Protein AF-A0A5N9GUU3-F1 (afdb_monomer_lite)

Sequence (123 aa):
MSPQLLRLLSVAALYGVLVMVFQWGWGISILGSEETGIIEAWLPLFLFGILFGLFMGYHMLLLNRNKEFHDHGASNEESVSQSIKITAGQITSAAATMGGAHLLQAAYYRCNSSVLVLARGID

Secondary structure (DSSP, 8-state):
--HHHHHHHHHHHHHHHHHHHHTS-TTHHHH--S------THHHHHHHHHHHHHHHHHHHHHHHHHHHHHHTT--HHHHHHHHHHHHHHHHHHHHHHHHHHHHHHHHHHHHHHHHHHHHHT--

pLDDT: mean 72.08, std 9.41, range [45.8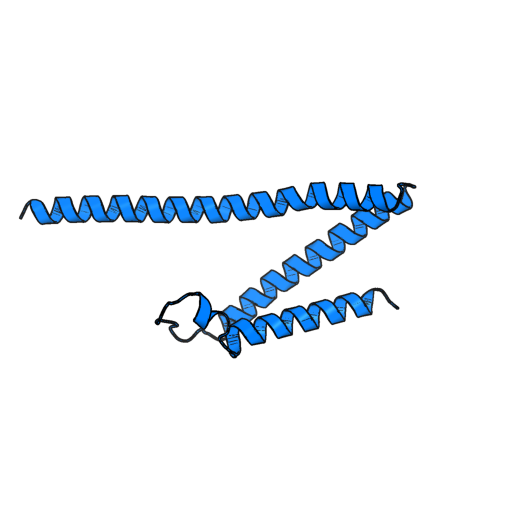4, 89.56]

Radius of gyration: 22.01 Å; chains: 1; bounding box: 68×26×52 Å

Foldseek 3Di:
DPPVVVVVVVLVVLVVVLCCCPVVVPVVVVVPDPDPPPPDPVVSVVVSVVVSVVVVVLVVVLVVQLVVCVVVPHDNVVSNVVSVVVVVVVVVVVVVVVVVVVVVVVVVVVVVVVVVVVVVVVD

Structure (mmCIF, N/CA/C/O backbone):
data_AF-A0A5N9GUU3-F1
#
_entry.id   AF-A0A5N9GUU3-F1
#
loop_
_atom_site.group_PDB
_atom_site.id
_atom_site.type_symbol
_atom_site.label_atom_id
_atom_site.label_alt_id
_atom_site.label_comp_id
_atom_site.label_asym_id
_atom_site.label_entity_id
_atom_site.label_seq_id
_atom_site.pdbx_PDB_ins_code
_atom_site.Cartn_x
_atom_site.Cartn_y
_atom_site.Cartn_z
_atom_site.occupancy
_atom_site.B_iso_or_equiv
_atom_site.auth_seq_id
_atom_site.auth_comp_id
_atom_site.auth_asym_id
_atom_site.auth_atom_id
_atom_site.pdbx_PDB_model_num
ATOM 1 N N . MET A 1 1 ? -25.039 -6.444 6.920 1.00 54.75 1 MET A N 1
ATOM 2 C CA . MET A 1 1 ? -24.060 -7.100 6.020 1.00 54.75 1 MET A CA 1
ATOM 3 C C . MET A 1 1 ? -22.948 -7.682 6.869 1.00 54.75 1 MET A C 1
ATOM 5 O O . MET A 1 1 ? -22.446 -6.973 7.731 1.00 54.75 1 MET A O 1
ATOM 9 N N . SER A 1 2 ? -22.603 -8.959 6.696 1.00 71.94 2 SER A N 1
ATOM 10 C CA . SER A 1 2 ? -21.513 -9.564 7.461 1.00 71.94 2 SER A CA 1
ATOM 11 C C . SER A 1 2 ? -20.164 -8.964 7.020 1.00 71.94 2 SER A C 1
ATOM 13 O O . SER A 1 2 ? -19.923 -8.812 5.820 1.00 71.94 2 SER A O 1
ATOM 15 N N . PRO A 1 3 ? -19.253 -8.627 7.950 1.00 66.81 3 PRO A N 1
ATOM 16 C CA . PRO A 1 3 ? -17.957 -8.009 7.632 1.00 66.81 3 PRO A CA 1
ATOM 17 C C . PRO A 1 3 ? -17.053 -8.890 6.751 1.00 66.81 3 PRO A C 1
ATOM 19 O O . PRO A 1 3 ? -16.048 -8.434 6.213 1.00 66.81 3 PRO A O 1
ATOM 22 N N . GLN A 1 4 ? -17.393 -10.168 6.568 1.00 69.31 4 GLN A N 1
ATOM 23 C CA . GLN A 1 4 ? -16.674 -11.064 5.663 1.00 69.31 4 GLN A CA 1
ATOM 24 C C . GLN A 1 4 ? -16.966 -10.758 4.187 1.00 69.31 4 GLN A C 1
ATOM 26 O O . GLN A 1 4 ? -16.076 -10.905 3.356 1.00 69.31 4 GLN A O 1
ATOM 31 N N . LEU A 1 5 ? -18.171 -10.279 3.866 1.00 79.00 5 LEU A N 1
ATOM 32 C CA . LEU A 1 5 ? -18.593 -10.050 2.484 1.00 79.00 5 LEU A CA 1
ATOM 33 C C . LEU A 1 5 ? -17.844 -8.873 1.845 1.00 79.00 5 LEU A C 1
ATOM 35 O O . LEU A 1 5 ? -17.384 -8.969 0.714 1.00 79.00 5 LEU A O 1
ATOM 39 N N . LEU A 1 6 ? -17.662 -7.790 2.607 1.00 78.81 6 LEU A N 1
ATOM 40 C CA . LEU A 1 6 ? -16.900 -6.614 2.174 1.00 78.81 6 LEU A CA 1
ATOM 41 C C . LEU A 1 6 ? -15.431 -6.964 1.904 1.00 78.81 6 LEU A C 1
ATOM 43 O O . LEU A 1 6 ? -14.856 -6.496 0.927 1.00 78.81 6 LEU A O 1
ATOM 47 N N . ARG A 1 7 ? -14.849 -7.852 2.721 1.00 69.38 7 ARG A N 1
ATOM 48 C CA . ARG A 1 7 ? -13.480 -8.341 2.516 1.00 69.38 7 ARG A CA 1
ATOM 49 C C . ARG A 1 7 ? -13.362 -9.138 1.222 1.00 69.38 7 ARG A C 1
ATOM 51 O O . ARG A 1 7 ? -12.482 -8.852 0.422 1.00 69.38 7 ARG A O 1
ATOM 58 N N . LEU A 1 8 ? -14.270 -10.081 0.979 1.00 79.44 8 LEU A N 1
ATOM 59 C CA . LEU A 1 8 ? -14.275 -10.863 -0.262 1.00 79.44 8 LEU A CA 1
ATOM 60 C C . LEU A 1 8 ? -14.480 -9.978 -1.501 1.00 79.44 8 LEU A C 1
ATOM 62 O O . LEU A 1 8 ? -13.813 -10.179 -2.513 1.00 79.44 8 LEU A O 1
ATOM 66 N N . LEU A 1 9 ? -15.342 -8.962 -1.401 1.00 80.50 9 LEU A N 1
ATOM 67 C CA . LEU A 1 9 ? -15.609 -8.023 -2.489 1.00 80.50 9 LEU A CA 1
ATOM 68 C C . LEU A 1 9 ? -14.385 -7.160 -2.837 1.00 80.50 9 LEU A C 1
ATOM 70 O O . LEU A 1 9 ? -14.033 -7.054 -4.011 1.00 80.50 9 LEU A O 1
ATOM 74 N N . SER A 1 10 ? -13.699 -6.583 -1.843 1.00 76.31 10 SER A N 1
ATOM 75 C CA . SER A 1 10 ? -12.468 -5.809 -2.081 1.00 76.31 10 SER A CA 1
ATOM 76 C C . SER A 1 10 ? -11.349 -6.662 -2.675 1.00 76.31 10 SER A C 1
ATOM 78 O O . SER A 1 10 ? -10.583 -6.183 -3.508 1.00 76.31 10 SER A O 1
ATOM 80 N N . VAL A 1 11 ? -11.268 -7.932 -2.283 1.00 74.50 11 VAL A N 1
ATOM 81 C CA . VAL A 1 11 ? -10.261 -8.873 -2.787 1.00 74.50 11 VAL A CA 1
ATOM 82 C C . VAL A 1 11 ? -10.523 -9.251 -4.239 1.00 74.50 11 VAL A C 1
ATOM 84 O O . VAL A 1 11 ? -9.599 -9.229 -5.051 1.00 74.50 11 VAL A O 1
ATOM 87 N N . ALA A 1 12 ? -11.780 -9.526 -4.589 1.00 79.38 12 ALA A N 1
ATOM 88 C CA . ALA A 1 12 ? -12.175 -9.758 -5.974 1.00 79.38 12 ALA A CA 1
ATOM 89 C C . ALA A 1 12 ? -11.902 -8.524 -6.855 1.00 79.38 12 ALA A C 1
ATOM 91 O O . ALA A 1 12 ? -11.397 -8.663 -7.968 1.00 79.38 12 ALA A O 1
ATOM 92 N N . ALA A 1 13 ? -12.160 -7.316 -6.339 1.00 80.38 13 ALA A N 1
ATOM 93 C CA . ALA A 1 13 ? -11.859 -6.068 -7.039 1.00 80.38 13 ALA A CA 1
ATOM 94 C C . ALA A 1 13 ? -10.348 -5.872 -7.265 1.00 80.38 13 ALA A C 1
ATOM 96 O O . ALA A 1 13 ? -9.936 -5.548 -8.378 1.00 80.38 13 ALA A O 1
ATOM 97 N N . LEU A 1 14 ? -9.514 -6.123 -6.247 1.00 77.50 14 LEU A N 1
ATOM 98 C CA . LEU A 1 14 ? -8.053 -6.032 -6.360 1.00 77.50 14 LEU A CA 1
ATOM 99 C C . LEU A 1 14 ? -7.502 -7.019 -7.402 1.00 77.50 14 LEU A C 1
ATOM 101 O O . LEU A 1 14 ? -6.663 -6.647 -8.221 1.00 77.50 14 LEU A O 1
ATOM 105 N N . TYR A 1 15 ? -8.002 -8.257 -7.402 1.00 75.81 15 TYR A N 1
ATOM 106 C CA . TYR A 1 15 ? -7.630 -9.266 -8.395 1.00 75.81 15 TYR A CA 1
ATOM 107 C C . TYR A 1 15 ? -8.047 -8.854 -9.816 1.00 75.81 15 TYR A C 1
ATOM 109 O O . TYR A 1 15 ? -7.249 -8.959 -10.745 1.00 75.81 15 TYR A O 1
ATOM 117 N N . GLY A 1 16 ? -9.256 -8.307 -9.988 1.00 79.00 16 GLY A N 1
ATOM 118 C CA . GLY A 1 16 ? -9.725 -7.794 -11.279 1.00 79.00 16 GLY A CA 1
ATOM 119 C C . GLY A 1 16 ? -8.867 -6.647 -11.825 1.00 79.00 16 GLY A C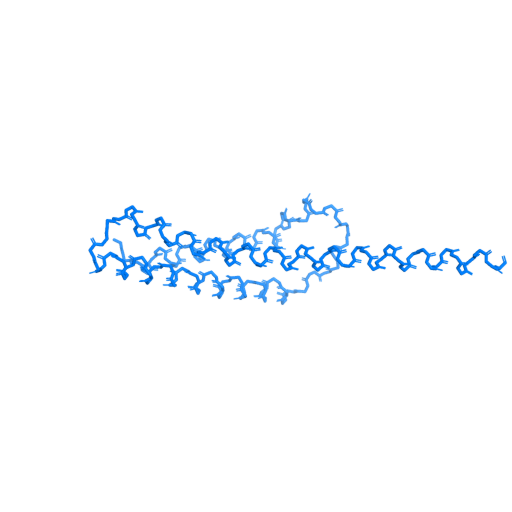 1
ATOM 120 O O . GLY A 1 16 ? -8.524 -6.646 -13.007 1.00 79.00 16 GLY A O 1
ATOM 121 N N . VAL A 1 17 ? -8.458 -5.703 -10.969 1.00 77.81 17 VAL A N 1
ATOM 122 C CA . VAL A 1 17 ? -7.551 -4.603 -11.352 1.00 77.81 17 VAL A CA 1
ATOM 123 C C . VAL A 1 17 ? -6.173 -5.134 -11.745 1.00 77.81 17 VAL A C 1
ATOM 125 O O . VAL A 1 17 ? -5.617 -4.698 -12.750 1.00 77.81 17 VAL A O 1
ATOM 128 N N . LEU A 1 18 ? -5.634 -6.108 -11.008 1.00 74.75 18 LEU A N 1
ATOM 129 C CA . LEU A 1 18 ? -4.354 -6.734 -11.343 1.00 74.75 18 LEU A CA 1
ATOM 130 C C . LEU A 1 18 ? -4.396 -7.399 -12.729 1.00 74.75 18 LEU A C 1
ATOM 132 O O . LEU A 1 18 ? -3.499 -7.186 -13.546 1.00 74.75 18 LEU A O 1
ATOM 136 N N . VAL A 1 19 ? -5.453 -8.164 -13.014 1.00 76.50 19 VAL A N 1
ATOM 137 C CA . VAL A 1 19 ? -5.664 -8.789 -14.327 1.00 76.50 19 VAL A CA 1
ATOM 138 C C . VAL A 1 19 ? -5.778 -7.727 -15.425 1.00 76.50 19 VAL A C 1
ATOM 140 O O . VAL A 1 19 ? -5.135 -7.865 -16.460 1.00 76.50 19 VAL A O 1
ATOM 143 N N . MET A 1 20 ? -6.502 -6.628 -15.201 1.00 74.38 20 MET A N 1
ATOM 144 C CA . MET A 1 20 ? -6.577 -5.527 -16.173 1.00 74.38 20 MET A CA 1
ATOM 145 C C . MET A 1 20 ? -5.217 -4.866 -16.444 1.00 74.38 20 MET A C 1
ATOM 147 O O . MET A 1 20 ? -4.877 -4.582 -17.590 1.00 74.38 20 MET A O 1
ATOM 151 N N . VAL A 1 21 ? -4.402 -4.635 -15.416 1.00 72.19 21 VAL A N 1
ATOM 152 C CA . VAL A 1 21 ? -3.106 -3.962 -15.591 1.00 72.19 21 VAL A CA 1
ATOM 153 C C . VAL A 1 21 ? -2.096 -4.852 -16.320 1.00 72.19 21 VAL A C 1
ATOM 155 O O . VAL A 1 21 ? -1.413 -4.364 -17.222 1.00 72.19 21 VAL A O 1
ATOM 158 N N . PHE A 1 22 ? -2.017 -6.136 -15.954 1.00 67.88 22 PHE A N 1
ATOM 159 C CA . PHE A 1 22 ? -0.988 -7.055 -16.457 1.00 67.88 22 PHE A CA 1
ATOM 160 C C . PHE A 1 22 ? -1.433 -7.910 -17.648 1.00 67.88 22 PHE A C 1
ATOM 162 O O . PHE A 1 22 ? -0.618 -8.153 -18.531 1.00 67.88 22 PHE A O 1
ATOM 169 N N . GLN A 1 23 ? -2.693 -8.358 -17.704 1.00 66.00 23 GLN A N 1
ATOM 170 C CA . GLN A 1 23 ? -3.200 -9.135 -18.845 1.00 66.00 23 GLN A CA 1
ATOM 171 C C . GLN A 1 23 ? -3.772 -8.248 -19.952 1.00 66.00 23 GLN A C 1
ATOM 173 O O . GLN A 1 23 ? -3.550 -8.541 -21.121 1.00 66.00 23 GLN A O 1
ATOM 178 N N . TRP A 1 24 ? -4.492 -7.166 -19.622 1.00 65.38 24 TRP A N 1
ATOM 179 C CA . TRP A 1 24 ? -4.998 -6.226 -20.642 1.00 65.38 24 TRP A CA 1
ATOM 180 C C . TRP A 1 24 ? -4.002 -5.110 -20.983 1.00 65.38 24 TRP A C 1
ATOM 182 O O . TRP A 1 24 ? -4.294 -4.259 -21.819 1.00 65.38 24 TRP A O 1
ATOM 192 N N . GLY A 1 25 ? -2.818 -5.109 -20.362 1.00 61.41 25 GLY A N 1
ATOM 193 C CA . GLY A 1 25 ? -1.712 -4.231 -20.741 1.00 61.41 25 GLY A CA 1
ATOM 194 C C . GLY A 1 25 ? -1.947 -2.744 -20.468 1.00 61.41 25 GLY A C 1
ATOM 195 O O . GLY A 1 25 ? -1.213 -1.910 -20.992 1.00 61.41 25 GLY A O 1
ATOM 196 N N . TRP A 1 26 ? -2.924 -2.376 -19.632 1.00 63.09 26 TRP A N 1
ATOM 197 C CA . TRP A 1 26 ? -3.184 -0.968 -19.298 1.00 63.09 26 TRP A CA 1
ATOM 198 C C . TRP A 1 26 ? -1.966 -0.260 -18.678 1.00 63.09 26 TRP A C 1
ATOM 200 O O . TRP A 1 26 ? -1.795 0.941 -18.873 1.00 63.09 26 TRP A O 1
ATOM 210 N N . GLY A 1 27 ? -1.078 -0.988 -17.989 1.00 56.94 27 GLY A N 1
ATOM 211 C CA . GLY A 1 27 ? 0.181 -0.428 -17.478 1.00 56.94 27 GLY A CA 1
ATOM 212 C C . GLY A 1 27 ? 1.234 -0.158 -18.562 1.00 56.94 27 GLY A C 1
ATOM 213 O O . GLY A 1 27 ? 2.044 0.756 -18.425 1.00 56.94 27 GLY A O 1
ATOM 214 N N . ILE A 1 28 ? 1.196 -0.903 -19.669 1.00 54.66 28 ILE A N 1
ATOM 215 C CA . ILE A 1 28 ? 2.189 -0.833 -20.754 1.00 54.66 28 ILE A CA 1
ATOM 216 C C . ILE A 1 28 ? 2.031 0.476 -21.539 1.00 54.66 28 ILE A C 1
ATOM 218 O O . ILE A 1 28 ? 3.022 1.091 -21.924 1.00 54.66 28 ILE A O 1
ATOM 222 N N . SER A 1 29 ? 0.796 0.974 -21.671 1.00 55.00 29 SER A N 1
ATOM 223 C CA . SER A 1 29 ? 0.518 2.260 -22.324 1.00 55.00 29 SER A CA 1
ATOM 224 C C . SER A 1 29 ? 1.020 3.484 -21.541 1.00 55.00 29 SER A C 1
ATOM 226 O O . SER A 1 29 ? 1.159 4.547 -22.141 1.00 55.00 29 SER A O 1
ATOM 228 N N . ILE A 1 30 ? 1.265 3.374 -20.227 1.00 55.81 30 ILE A N 1
ATOM 229 C CA . ILE A 1 30 ? 1.705 4.497 -19.372 1.00 55.81 30 ILE A CA 1
ATOM 230 C C . ILE A 1 30 ? 3.226 4.500 -19.159 1.00 55.81 30 ILE A C 1
ATOM 232 O O . ILE A 1 30 ? 3.810 5.570 -19.004 1.00 55.81 30 ILE A O 1
ATOM 236 N N . LEU A 1 31 ? 3.887 3.335 -19.168 1.00 56.94 31 LEU A N 1
ATOM 237 C CA . LEU A 1 31 ? 5.328 3.228 -18.891 1.00 56.94 31 LEU A CA 1
ATOM 238 C C . LEU A 1 31 ? 6.245 3.364 -20.124 1.00 56.94 31 LEU A C 1
ATOM 240 O O . LEU A 1 31 ? 7.465 3.350 -19.964 1.00 56.94 31 LEU A O 1
ATOM 244 N N . GLY A 1 32 ? 5.694 3.537 -21.333 1.00 50.50 32 GLY A N 1
ATOM 245 C CA . GLY A 1 32 ? 6.439 3.999 -22.517 1.00 50.50 32 GLY A CA 1
ATOM 246 C C . GLY A 1 32 ? 7.694 3.191 -22.878 1.00 50.50 32 GLY A C 1
ATOM 247 O O . GLY A 1 32 ? 8.625 3.745 -23.452 1.00 50.50 32 GLY A O 1
ATOM 248 N N . SER A 1 33 ? 7.751 1.909 -22.512 1.00 45.84 33 SER A N 1
ATOM 249 C CA . SER A 1 33 ? 8.906 1.038 -22.747 1.00 45.84 33 SER A CA 1
ATOM 250 C C . SER A 1 33 ? 8.495 -0.100 -23.682 1.00 45.84 33 SER A C 1
ATOM 252 O O . SER A 1 33 ? 7.688 -0.945 -23.305 1.00 45.84 33 SER A O 1
ATOM 254 N N . GLU A 1 34 ? 9.048 -0.112 -24.899 1.00 49.66 34 GLU A N 1
ATOM 255 C CA . GLU A 1 34 ? 8.792 -1.114 -25.952 1.00 49.66 34 GLU A CA 1
ATOM 256 C C . GLU A 1 34 ? 9.422 -2.495 -25.687 1.00 49.66 34 GLU A C 1
ATOM 258 O O . GLU A 1 34 ? 9.339 -3.377 -26.534 1.00 49.66 34 GLU A O 1
ATOM 263 N N . GLU A 1 35 ? 9.996 -2.746 -24.509 1.00 47.09 35 GLU A N 1
ATOM 264 C CA . GLU A 1 35 ? 10.569 -4.055 -24.178 1.00 47.09 35 GLU A CA 1
ATOM 265 C C . GLU A 1 35 ? 9.907 -4.675 -22.948 1.00 47.09 35 GLU A C 1
ATOM 267 O O . GLU A 1 35 ? 10.514 -4.870 -21.896 1.00 47.09 35 GLU A O 1
ATOM 272 N N . THR A 1 36 ? 8.637 -5.058 -23.084 1.00 48.28 36 THR A N 1
ATOM 273 C CA . THR A 1 36 ? 8.139 -6.192 -22.302 1.00 48.28 36 THR A CA 1
ATOM 274 C C . THR A 1 36 ? 8.672 -7.461 -22.955 1.00 48.28 36 THR A C 1
ATOM 276 O O . THR A 1 36 ? 7.990 -8.094 -23.762 1.00 48.28 36 THR A O 1
ATOM 279 N N . GLY A 1 37 ? 9.898 -7.856 -22.600 1.00 52.81 37 GLY A N 1
ATOM 280 C CA . GLY A 1 37 ? 10.224 -9.279 -22.616 1.00 52.81 37 GLY A CA 1
ATOM 281 C C . GLY A 1 37 ? 9.072 -10.008 -21.926 1.00 52.81 37 GLY A C 1
ATOM 282 O O . GLY A 1 37 ? 8.606 -9.531 -20.890 1.00 52.81 37 GLY A O 1
ATOM 283 N N . ILE A 1 38 ? 8.547 -11.052 -22.577 1.00 50.03 38 ILE A N 1
ATOM 284 C CA . ILE A 1 38 ? 7.407 -11.877 -22.147 1.00 50.03 38 ILE A CA 1
ATOM 285 C C . ILE A 1 38 ? 7.315 -11.851 -20.620 1.00 50.03 38 ILE A C 1
ATOM 287 O O . ILE A 1 38 ? 8.183 -12.405 -19.947 1.00 50.03 38 ILE A O 1
ATOM 291 N N . ILE A 1 39 ? 6.323 -11.139 -20.069 1.00 59.03 39 ILE A N 1
ATOM 292 C CA . ILE A 1 39 ? 6.137 -11.111 -18.620 1.00 59.03 39 ILE A CA 1
ATOM 293 C C . ILE A 1 39 ? 5.741 -12.530 -18.246 1.00 59.03 39 ILE A C 1
ATOM 295 O O . ILE A 1 39 ? 4.614 -12.965 -18.482 1.00 59.03 39 ILE A O 1
ATOM 299 N N . GLU A 1 40 ? 6.713 -13.261 -17.721 1.00 64.06 40 GLU A N 1
ATOM 300 C CA . GLU A 1 40 ? 6.549 -14.615 -17.240 1.00 64.06 40 GLU A CA 1
ATOM 301 C C . GLU A 1 40 ? 5.345 -14.658 -16.290 1.00 64.06 40 GLU A C 1
ATOM 303 O O . GLU A 1 40 ? 5.277 -13.895 -15.323 1.00 64.06 40 GLU A O 1
ATOM 308 N N . ALA A 1 41 ? 4.376 -15.534 -16.563 1.00 70.19 41 ALA A N 1
ATOM 309 C CA . ALA A 1 41 ? 3.080 -15.552 -15.877 1.00 70.19 41 ALA A CA 1
ATOM 310 C C . ALA A 1 41 ? 3.182 -15.723 -14.344 1.00 70.19 41 ALA A C 1
ATOM 312 O O . ALA A 1 41 ? 2.227 -15.433 -13.620 1.00 70.19 41 ALA A O 1
ATOM 313 N N . TRP A 1 42 ? 4.339 -16.156 -13.831 1.00 70.62 42 TRP A N 1
ATOM 314 C CA . TRP A 1 42 ? 4.612 -16.233 -12.398 1.00 70.62 42 TRP A CA 1
ATOM 315 C C . TRP A 1 42 ? 4.822 -14.859 -11.749 1.00 70.62 42 TRP A C 1
ATOM 317 O O . TRP A 1 42 ? 4.474 -14.698 -10.581 1.00 70.62 42 TRP A O 1
ATOM 327 N N . LEU A 1 43 ? 5.337 -13.859 -12.473 1.00 78.38 43 LEU A N 1
ATOM 328 C CA . LEU A 1 43 ? 5.662 -12.549 -11.907 1.00 78.38 43 LEU A CA 1
ATOM 329 C C . LEU A 1 43 ? 4.404 -11.788 -11.439 1.00 78.38 43 LEU A C 1
ATOM 331 O O . LEU A 1 43 ? 4.377 -11.376 -10.277 1.00 78.38 43 LEU A O 1
ATOM 335 N N . PRO A 1 44 ? 3.320 -11.657 -12.235 1.00 71.69 44 PRO A N 1
ATOM 336 C CA . PRO A 1 44 ? 2.075 -11.039 -11.771 1.00 71.69 44 PRO A CA 1
ATOM 337 C C . PRO A 1 44 ? 1.404 -11.836 -10.648 1.00 71.69 44 PRO A C 1
ATOM 339 O O . PRO A 1 44 ? 0.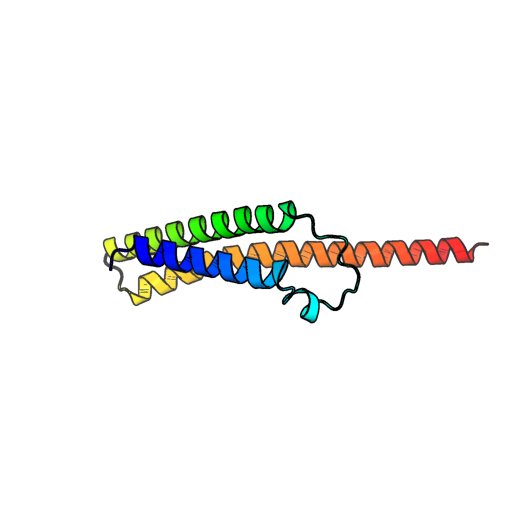834 -11.249 -9.730 1.00 71.69 44 PRO A O 1
ATOM 342 N N . LEU A 1 45 ? 1.490 -13.170 -10.698 1.00 77.44 45 LEU A N 1
ATOM 343 C CA . LEU A 1 45 ? 0.932 -14.054 -9.674 1.00 77.44 45 LEU A CA 1
ATOM 344 C C . LEU A 1 45 ? 1.653 -13.875 -8.327 1.00 77.44 45 LEU A C 1
ATOM 346 O O . LEU A 1 45 ? 1.019 -13.814 -7.273 1.00 77.44 45 LEU A O 1
ATOM 350 N N . PHE A 1 46 ? 2.978 -13.739 -8.367 1.00 77.56 46 PHE A N 1
ATOM 351 C CA . PHE A 1 46 ? 3.816 -13.488 -7.200 1.00 77.56 46 PHE A CA 1
ATOM 352 C C . PHE A 1 46 ? 3.568 -12.090 -6.621 1.00 77.56 46 PHE A C 1
ATOM 354 O O . PHE A 1 46 ? 3.370 -11.944 -5.412 1.00 77.56 46 PHE A O 1
ATOM 361 N N . LEU A 1 47 ? 3.487 -11.072 -7.485 1.00 75.94 47 LEU A N 1
ATOM 362 C CA . LEU A 1 47 ? 3.166 -9.702 -7.085 1.00 75.94 47 LEU A CA 1
ATOM 363 C C . LEU A 1 47 ? 1.785 -9.637 -6.422 1.00 75.94 47 LEU A C 1
ATOM 365 O O . LEU A 1 47 ? 1.637 -9.045 -5.355 1.00 75.94 47 LEU A O 1
ATOM 369 N N . PHE A 1 48 ? 0.791 -10.314 -7.004 1.00 74.38 48 PHE A N 1
ATOM 370 C CA . PHE A 1 48 ? -0.536 -10.445 -6.413 1.00 74.38 48 PHE A CA 1
ATOM 371 C C . PHE A 1 48 ? -0.482 -11.054 -5.019 1.00 74.38 48 PHE A C 1
ATOM 373 O O . PHE A 1 48 ? -1.057 -10.482 -4.099 1.00 74.38 48 PHE A O 1
ATOM 380 N N . GLY A 1 49 ? 0.227 -12.174 -4.848 1.00 79.25 49 GLY A N 1
ATOM 381 C CA . GLY A 1 49 ? 0.365 -12.829 -3.549 1.00 79.25 49 GLY A CA 1
ATOM 382 C C . GLY A 1 49 ? 0.932 -11.894 -2.478 1.00 79.25 49 GLY A C 1
ATOM 383 O O . GLY A 1 49 ? 0.388 -11.822 -1.374 1.00 79.25 49 GLY A O 1
ATOM 384 N N . ILE A 1 50 ? 1.966 -11.119 -2.821 1.00 79.62 50 ILE A N 1
ATOM 385 C CA . ILE A 1 50 ? 2.578 -10.143 -1.910 1.00 79.62 50 ILE A CA 1
ATOM 386 C C . ILE A 1 50 ? 1.611 -8.998 -1.596 1.00 79.62 50 ILE A C 1
ATOM 388 O O . ILE A 1 50 ? 1.379 -8.711 -0.422 1.00 79.62 50 ILE A O 1
ATOM 392 N N . LEU A 1 51 ? 1.024 -8.352 -2.611 1.00 76.06 51 LEU A N 1
ATOM 393 C CA . LEU A 1 51 ? 0.115 -7.218 -2.406 1.00 76.06 51 LEU A CA 1
ATOM 394 C C . LEU A 1 51 ? -1.133 -7.633 -1.629 1.00 76.06 51 LEU A C 1
ATOM 396 O O . LEU A 1 51 ? -1.555 -6.925 -0.717 1.00 76.06 51 LEU A O 1
ATOM 400 N N . PHE A 1 52 ? -1.712 -8.781 -1.966 1.00 73.38 52 PHE A N 1
ATOM 401 C CA . PHE A 1 52 ? -2.875 -9.326 -1.282 1.00 73.38 52 PHE A CA 1
ATOM 402 C C . PHE A 1 52 ? -2.559 -9.659 0.180 1.00 73.38 52 PHE A C 1
ATOM 404 O O . PHE A 1 52 ? -3.304 -9.249 1.073 1.00 73.38 52 PHE A O 1
ATOM 411 N N . GLY A 1 53 ? -1.440 -10.344 0.443 1.00 74.81 53 GLY A N 1
ATOM 412 C CA . GLY A 1 53 ? -1.007 -10.664 1.805 1.00 74.81 53 GLY A CA 1
ATOM 413 C C . GLY A 1 53 ? -0.760 -9.409 2.640 1.00 74.81 53 GLY A C 1
ATOM 414 O O . GLY A 1 53 ? -1.210 -9.316 3.784 1.00 74.81 53 GLY A O 1
ATOM 415 N N . LEU A 1 54 ? -0.129 -8.404 2.035 1.00 76.81 54 LEU A N 1
ATOM 416 C CA . LEU A 1 54 ? 0.135 -7.119 2.665 1.00 76.81 54 LEU A CA 1
ATOM 417 C C . LEU A 1 54 ? -1.171 -6.346 2.947 1.00 76.81 54 LEU A C 1
ATOM 419 O O . LEU A 1 54 ? -1.376 -5.858 4.057 1.00 76.81 54 LEU A O 1
ATOM 423 N N . PHE A 1 55 ? -2.097 -6.296 1.988 1.00 73.81 55 PHE A N 1
ATOM 424 C CA . PHE A 1 55 ? -3.386 -5.606 2.116 1.00 73.81 55 PHE A CA 1
ATOM 425 C C . PHE A 1 55 ? -4.290 -6.243 3.180 1.00 73.81 55 PHE A C 1
ATOM 427 O O . PHE A 1 55 ? -4.893 -5.540 3.996 1.00 73.81 55 PHE A O 1
ATOM 434 N N . MET A 1 56 ? -4.346 -7.577 3.218 1.00 76.25 56 MET A N 1
ATOM 435 C CA . MET A 1 56 ? -5.106 -8.308 4.233 1.00 76.25 56 MET A CA 1
ATOM 436 C C . MET A 1 56 ? -4.490 -8.163 5.626 1.00 76.25 56 MET A C 1
ATOM 438 O O . MET A 1 56 ? -5.231 -7.983 6.598 1.00 76.25 56 MET A O 1
ATOM 442 N N . GLY A 1 57 ? -3.156 -8.168 5.722 1.00 73.44 57 GLY A N 1
ATOM 443 C CA . GLY A 1 57 ? -2.436 -7.879 6.962 1.00 73.44 57 GLY A CA 1
ATOM 444 C C . GLY A 1 57 ? -2.732 -6.473 7.492 1.00 73.44 57 GLY A C 1
ATOM 445 O O . GLY A 1 57 ? -3.034 -6.319 8.676 1.00 73.44 57 GLY A O 1
ATOM 446 N N . TYR A 1 58 ? -2.747 -5.458 6.620 1.00 72.69 58 TYR A N 1
ATOM 447 C CA . TYR A 1 58 ? -3.064 -4.079 7.005 1.00 72.69 58 TYR A CA 1
ATOM 448 C C . TYR A 1 58 ? -4.514 -3.892 7.437 1.00 72.69 58 TYR A C 1
ATOM 450 O O . TYR A 1 58 ? -4.765 -3.281 8.474 1.00 72.69 58 TYR A O 1
ATOM 458 N N . HIS A 1 59 ? -5.471 -4.414 6.670 1.00 72.81 59 HIS A N 1
ATOM 459 C CA . HIS A 1 59 ? -6.888 -4.216 6.963 1.00 72.81 59 HIS A CA 1
ATOM 460 C C . HIS A 1 59 ? -7.283 -4.862 8.295 1.00 72.81 59 HIS A C 1
ATOM 462 O O . HIS A 1 59 ? -7.999 -4.252 9.087 1.00 72.81 59 HIS A O 1
ATOM 468 N N . MET A 1 60 ? -6.774 -6.067 8.580 1.00 76.19 60 MET A N 1
ATOM 469 C CA . MET A 1 60 ? -7.019 -6.737 9.858 1.00 76.19 60 MET A CA 1
ATOM 470 C C . MET A 1 60 ? -6.378 -5.968 11.025 1.00 76.19 60 MET A C 1
ATOM 472 O O . MET A 1 60 ? -7.024 -5.794 12.055 1.00 76.19 60 MET A O 1
ATOM 476 N N . LEU A 1 61 ? -5.151 -5.456 10.860 1.00 70.88 61 LEU A N 1
ATOM 477 C CA . LEU A 1 61 ? -4.459 -4.682 11.899 1.00 70.88 61 LEU A CA 1
ATOM 478 C C . LEU A 1 61 ? -5.166 -3.348 12.194 1.00 70.88 61 LEU A C 1
ATOM 480 O O . LEU A 1 61 ? -5.333 -2.976 13.356 1.00 70.88 61 LEU A O 1
ATOM 484 N N . LEU A 1 62 ? -5.607 -2.649 11.145 1.00 74.75 62 LEU A N 1
ATOM 485 C CA . LEU A 1 62 ? -6.359 -1.396 11.242 1.00 74.75 62 LEU A CA 1
ATOM 486 C C . LEU A 1 62 ? -7.725 -1.601 11.893 1.00 74.75 62 LEU A C 1
ATOM 488 O O . LEU A 1 62 ? -8.076 -0.860 12.808 1.00 74.75 62 LEU A O 1
ATOM 492 N N . LEU A 1 63 ? -8.484 -2.611 11.459 1.00 75.94 63 LEU A N 1
ATOM 493 C CA . LEU A 1 63 ? -9.790 -2.914 12.042 1.00 75.94 63 LEU A CA 1
ATOM 494 C C . LEU A 1 63 ? -9.675 -3.324 13.508 1.00 75.94 63 LEU A C 1
ATOM 496 O O . LEU A 1 63 ? -10.495 -2.894 14.314 1.00 75.94 63 LEU A O 1
ATOM 500 N N . ASN A 1 64 ? -8.668 -4.131 13.854 1.00 75.06 64 ASN A N 1
ATOM 501 C CA . ASN A 1 64 ? -8.484 -4.577 15.230 1.00 75.06 64 ASN A CA 1
ATOM 502 C C . ASN A 1 64 ? -8.112 -3.405 16.146 1.00 75.06 64 ASN A C 1
ATOM 504 O O . ASN A 1 64 ? -8.701 -3.266 17.210 1.00 75.06 64 ASN A O 1
ATOM 50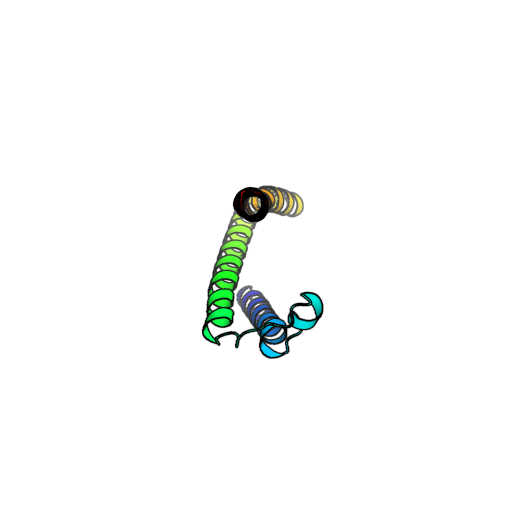8 N N . ARG A 1 65 ? -7.228 -2.503 15.694 1.00 72.44 65 ARG A N 1
ATOM 509 C CA . ARG A 1 65 ? -6.892 -1.279 16.439 1.00 72.44 65 ARG A CA 1
ATOM 510 C C . ARG A 1 65 ? -8.070 -0.322 16.569 1.00 72.44 65 ARG A C 1
ATOM 512 O O . ARG A 1 65 ? -8.325 0.176 17.657 1.00 72.44 65 ARG A O 1
ATOM 519 N N . ASN A 1 66 ? -8.810 -0.079 15.489 1.00 72.56 66 ASN A N 1
ATOM 520 C CA . ASN A 1 66 ? -9.978 0.799 15.538 1.00 72.56 66 ASN A CA 1
ATOM 521 C C . ASN A 1 66 ? -11.057 0.236 16.476 1.00 72.56 66 ASN A C 1
ATOM 523 O O . ASN A 1 66 ? -11.684 0.984 17.220 1.00 72.56 66 ASN A O 1
ATOM 527 N N . LYS A 1 67 ? -11.234 -1.092 16.478 1.00 78.12 67 LYS A N 1
ATOM 528 C CA . LYS A 1 67 ? -12.121 -1.781 17.415 1.00 78.12 67 LYS A CA 1
ATOM 529 C C . LYS A 1 67 ? -11.629 -1.674 18.860 1.00 78.12 67 LYS A C 1
ATOM 531 O O . LYS A 1 67 ? -12.443 -1.443 19.737 1.00 78.12 67 LYS A O 1
ATOM 536 N N . GLU A 1 68 ? -10.329 -1.792 19.104 1.00 76.94 68 GLU A N 1
ATOM 537 C CA . GLU A 1 68 ? -9.736 -1.664 20.438 1.00 76.94 68 GLU A CA 1
ATOM 538 C C . GLU A 1 68 ? -9.918 -0.254 21.026 1.00 76.94 68 GLU A C 1
ATOM 540 O O . GLU A 1 68 ? -10.272 -0.131 22.195 1.00 76.94 68 GLU A O 1
ATOM 545 N N . PHE A 1 69 ? -9.760 0.808 20.227 1.00 72.56 69 PHE A N 1
ATOM 546 C CA . PHE A 1 69 ? -10.049 2.182 20.670 1.00 72.56 69 PHE A CA 1
ATOM 547 C C . PHE A 1 69 ? -11.541 2.407 20.932 1.00 72.56 69 PHE A C 1
ATOM 549 O O . PHE A 1 69 ? -11.910 3.007 21.943 1.00 72.56 69 PHE A O 1
ATOM 556 N N . HIS A 1 70 ? -12.399 1.871 20.064 1.00 73.81 70 HIS A N 1
ATOM 557 C CA . HIS A 1 70 ? -13.845 1.950 20.237 1.00 73.81 70 HIS A CA 1
ATOM 558 C C . HIS A 1 70 ? -14.323 1.162 21.472 1.00 73.81 70 HIS A C 1
ATOM 560 O O . HIS A 1 70 ? -15.186 1.633 22.210 1.00 73.81 70 HIS A O 1
ATOM 566 N N . ASP A 1 71 ? -13.752 -0.016 21.739 1.00 78.62 71 ASP A N 1
ATOM 567 C CA . ASP A 1 71 ? -14.072 -0.838 22.915 1.00 78.62 71 ASP A CA 1
ATOM 568 C C . ASP A 1 71 ? -13.577 -0.175 24.225 1.00 78.62 71 ASP A C 1
ATOM 570 O O . ASP A 1 71 ? -14.181 -0.380 25.276 1.00 78.62 71 ASP A O 1
ATOM 574 N N . HIS A 1 72 ? -12.550 0.687 24.169 1.00 79.31 72 HIS A N 1
ATOM 575 C CA . HIS A 1 72 ? -12.096 1.527 25.292 1.00 79.31 72 HIS A CA 1
ATOM 576 C C . HIS A 1 72 ? -12.864 2.859 25.447 1.00 79.31 72 HIS A C 1
ATOM 578 O O . HIS A 1 72 ? -12.506 3.677 26.294 1.00 79.31 72 HIS A O 1
ATOM 584 N N . GLY A 1 73 ? -13.931 3.082 24.672 1.00 79.19 73 GLY A N 1
ATOM 585 C CA . GLY A 1 73 ? -14.818 4.242 24.821 1.00 79.19 73 GLY A CA 1
ATOM 586 C C . GLY A 1 73 ? -14.392 5.502 24.061 1.00 79.19 73 GLY A C 1
ATOM 587 O O . GLY A 1 73 ? -14.962 6.566 24.302 1.00 79.19 73 GLY A O 1
ATOM 588 N N . ALA A 1 74 ? -13.425 5.410 23.142 1.00 74.00 74 ALA A N 1
ATOM 589 C CA . ALA A 1 74 ? -13.082 6.524 22.261 1.00 74.00 74 ALA A CA 1
ATOM 590 C C . ALA A 1 74 ? -14.204 6.786 21.242 1.00 74.00 74 ALA A C 1
ATOM 592 O O . ALA A 1 74 ? -14.849 5.854 20.750 1.00 74.00 74 ALA A O 1
ATOM 593 N N . SER A 1 75 ? -14.423 8.056 20.883 1.00 77.31 75 SER A N 1
ATOM 594 C CA . SER A 1 75 ? -15.396 8.387 19.839 1.00 77.31 75 SER A CA 1
ATOM 595 C C . SER A 1 75 ? -14.950 7.826 18.480 1.00 77.31 75 SER A C 1
ATOM 597 O O . SER A 1 75 ? -13.762 7.591 18.225 1.00 77.31 75 SER A O 1
ATOM 599 N N . ASN A 1 76 ? -15.912 7.599 17.585 1.00 72.06 76 ASN A N 1
ATOM 600 C CA . ASN A 1 76 ? -15.652 6.966 16.292 1.00 72.06 76 ASN A CA 1
ATOM 601 C C . ASN A 1 76 ? -14.689 7.803 15.417 1.00 72.06 76 ASN A C 1
ATOM 603 O O . ASN A 1 76 ? -13.864 7.242 14.701 1.00 72.06 76 ASN A O 1
ATOM 607 N N . GLU A 1 77 ? -14.743 9.138 15.509 1.00 76.06 77 GLU A N 1
ATOM 608 C CA . GLU A 1 77 ? -13.815 10.038 14.802 1.00 76.06 77 GLU A CA 1
ATOM 609 C C . GLU A 1 77 ? -12.391 9.982 15.371 1.00 76.06 77 GLU A C 1
ATOM 611 O O . GLU A 1 77 ? -11.412 9.981 14.620 1.00 76.06 77 GLU A O 1
ATOM 616 N N . GLU A 1 78 ? -12.261 9.890 16.694 1.00 74.88 78 GLU A N 1
ATOM 617 C CA . GLU A 1 78 ? -10.964 9.838 17.376 1.00 74.88 78 GLU A CA 1
ATOM 618 C C . GLU A 1 78 ? -10.214 8.538 17.064 1.00 74.88 78 GLU A C 1
ATOM 620 O O . GLU A 1 78 ? -9.023 8.556 16.731 1.00 74.88 78 GLU A O 1
ATOM 625 N N . SER A 1 79 ? -10.945 7.421 17.057 1.00 70.62 79 SER A N 1
ATOM 626 C CA . SER A 1 79 ? -10.414 6.090 16.740 1.00 70.62 79 SER A CA 1
ATOM 627 C C . SER A 1 79 ? -9.870 6.013 15.305 1.00 70.62 79 SER A C 1
ATOM 629 O O . SER A 1 79 ? -8.779 5.476 15.066 1.00 70.62 79 SER A O 1
ATOM 631 N N . VAL A 1 80 ? -10.575 6.626 14.345 1.00 72.69 80 VAL A N 1
ATOM 632 C CA . VAL A 1 80 ? -10.157 6.681 12.934 1.00 72.69 80 VAL A CA 1
ATOM 633 C C . VAL A 1 80 ? -8.945 7.603 12.751 1.00 72.69 80 VAL A C 1
ATOM 635 O O . VAL A 1 80 ? -7.974 7.223 12.089 1.00 72.69 80 VAL A O 1
ATOM 638 N N . SER A 1 81 ? -8.951 8.778 13.387 1.00 75.19 81 SER A N 1
ATOM 639 C CA . SER A 1 81 ? -7.847 9.752 13.359 1.00 75.19 81 SER A CA 1
ATOM 640 C C . SER A 1 81 ? -6.521 9.155 13.850 1.00 75.19 81 SER A C 1
ATOM 642 O O . SER A 1 81 ? -5.488 9.277 13.178 1.00 75.19 81 SER A O 1
ATOM 644 N N . GLN A 1 82 ? -6.533 8.450 14.987 1.00 70.38 82 GLN A N 1
ATOM 645 C CA . GLN A 1 82 ? -5.330 7.800 15.521 1.00 70.38 82 GLN A CA 1
ATOM 646 C C . GLN A 1 82 ? -4.849 6.640 14.643 1.00 70.38 82 GLN A C 1
ATOM 648 O O . GLN A 1 82 ? -3.644 6.497 14.416 1.00 70.38 82 GLN A O 1
ATOM 653 N N . SER A 1 83 ? -5.772 5.846 14.103 1.00 65.44 83 SER A N 1
ATOM 654 C CA . SER A 1 83 ? -5.445 4.694 13.256 1.00 65.44 83 SER A CA 1
ATOM 655 C C . SER A 1 83 ? -4.750 5.100 11.945 1.00 65.44 83 SER A C 1
ATOM 657 O O . SER A 1 83 ? -3.793 4.447 11.510 1.00 65.44 83 SER A O 1
ATOM 659 N N . ILE A 1 84 ? -5.167 6.219 11.341 1.00 72.88 84 ILE A N 1
ATOM 660 C CA . ILE A 1 84 ? -4.556 6.756 10.114 1.00 72.88 84 ILE A CA 1
ATOM 661 C C . ILE A 1 84 ? -3.139 7.281 10.383 1.00 72.88 84 ILE A C 1
ATOM 663 O O . ILE A 1 84 ? -2.216 6.955 9.631 1.00 72.88 84 ILE A O 1
ATOM 667 N N . LYS A 1 85 ? -2.935 8.036 11.473 1.00 75.12 85 LYS A N 1
ATOM 668 C CA . LYS A 1 85 ? -1.620 8.615 11.818 1.00 75.12 85 LYS A CA 1
ATOM 669 C C . LYS A 1 85 ? -0.525 7.558 11.960 1.00 75.12 85 LYS A C 1
ATOM 671 O O . LYS A 1 85 ? 0.597 7.776 11.513 1.00 75.12 85 LYS A O 1
ATOM 676 N N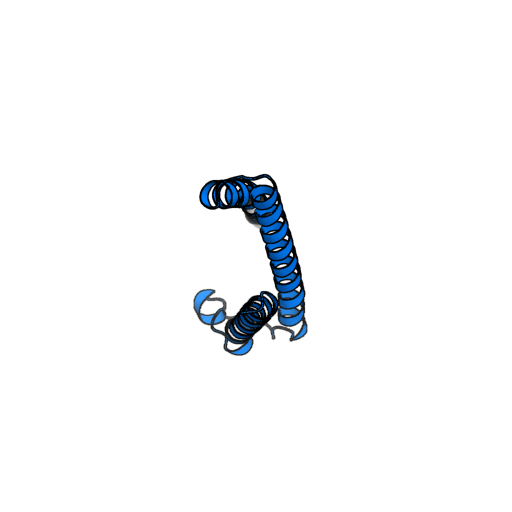 . ILE A 1 86 ? -0.847 6.405 12.545 1.00 68.06 86 ILE A N 1
ATOM 677 C CA . ILE A 1 86 ? 0.131 5.328 12.754 1.00 68.06 86 ILE A CA 1
ATOM 678 C C . ILE A 1 86 ? 0.476 4.622 11.432 1.00 68.06 86 ILE A C 1
ATOM 680 O O . ILE A 1 86 ? 1.632 4.278 11.190 1.00 68.06 86 ILE A O 1
ATOM 684 N N . THR A 1 87 ? -0.510 4.437 10.552 1.00 67.62 87 THR A N 1
ATOM 685 C CA . THR A 1 87 ? -0.325 3.726 9.274 1.00 67.62 87 THR A CA 1
ATOM 686 C C . THR A 1 87 ? 0.450 4.569 8.256 1.00 67.62 87 THR A C 1
ATOM 688 O O . THR A 1 87 ? 1.272 4.040 7.506 1.00 67.62 87 THR A O 1
ATOM 691 N N . ALA A 1 88 ? 0.268 5.893 8.280 1.00 66.19 88 ALA A N 1
ATOM 692 C CA . ALA A 1 88 ? 0.991 6.825 7.415 1.00 66.19 88 ALA A CA 1
ATOM 693 C C . ALA A 1 88 ? 2.523 6.705 7.550 1.00 66.19 88 ALA A C 1
ATOM 695 O O . ALA A 1 88 ? 3.243 6.811 6.555 1.00 66.19 88 ALA A O 1
ATOM 696 N N . GLY A 1 89 ? 3.029 6.411 8.754 1.00 69.81 89 GLY A N 1
ATOM 697 C CA . GLY A 1 89 ? 4.460 6.212 8.994 1.00 69.81 89 GLY A CA 1
ATOM 698 C C . GLY A 1 89 ? 5.044 4.997 8.261 1.00 69.81 89 GLY A C 1
ATOM 699 O O . GLY A 1 89 ? 6.143 5.087 7.719 1.00 69.81 89 GLY A O 1
ATOM 700 N N . GLN A 1 90 ? 4.304 3.887 8.175 1.00 69.12 90 GLN A N 1
ATOM 701 C CA . GLN A 1 90 ? 4.768 2.670 7.488 1.00 69.12 90 GLN A CA 1
ATOM 702 C C . GLN A 1 90 ? 4.789 2.832 5.964 1.00 69.12 90 GLN A C 1
ATOM 704 O O . GLN A 1 90 ? 5.687 2.329 5.293 1.00 69.12 90 GLN A O 1
ATOM 709 N N . ILE A 1 91 ? 3.820 3.567 5.416 1.00 72.81 91 ILE A N 1
ATOM 710 C CA . ILE A 1 91 ? 3.786 3.890 3.984 1.00 72.81 91 ILE A CA 1
ATOM 711 C C . ILE A 1 91 ? 4.944 4.832 3.638 1.00 72.81 91 ILE A C 1
ATOM 713 O O . ILE A 1 91 ? 5.640 4.630 2.645 1.00 72.81 91 ILE A O 1
ATOM 717 N N . THR A 1 92 ? 5.193 5.827 4.491 1.00 78.19 92 THR A N 1
ATOM 718 C CA . THR A 1 92 ? 6.278 6.797 4.293 1.00 78.19 92 THR A CA 1
ATOM 719 C C . THR A 1 92 ? 7.652 6.131 4.365 1.00 78.19 92 THR A C 1
ATOM 721 O O . THR A 1 92 ? 8.517 6.443 3.550 1.00 78.19 92 THR A O 1
ATOM 724 N N . SER A 1 93 ? 7.861 5.179 5.282 1.00 72.19 93 SER A N 1
ATOM 725 C CA . SER A 1 93 ? 9.132 4.450 5.371 1.00 72.19 93 SER A CA 1
ATOM 726 C C . SER A 1 93 ? 9.376 3.547 4.159 1.00 72.19 93 SER A C 1
ATOM 728 O O . SER A 1 93 ? 10.486 3.544 3.633 1.00 72.19 93 SER A O 1
ATOM 730 N N . ALA A 1 94 ? 8.351 2.846 3.665 1.00 77.38 94 ALA A N 1
ATOM 731 C CA . ALA A 1 94 ? 8.453 2.036 2.449 1.00 77.38 94 ALA A CA 1
ATOM 732 C C . ALA A 1 94 ? 8.721 2.890 1.195 1.00 77.38 94 ALA A C 1
ATOM 734 O O . ALA A 1 94 ? 9.567 2.548 0.368 1.00 77.38 94 ALA A O 1
ATOM 735 N N . ALA A 1 95 ? 8.047 4.036 1.068 1.00 80.00 95 ALA A N 1
ATOM 736 C CA . ALA A 1 95 ? 8.296 4.974 -0.024 1.00 80.00 95 ALA A CA 1
ATOM 737 C C . ALA A 1 95 ? 9.724 5.548 0.035 1.00 80.00 95 ALA A C 1
ATOM 739 O O . ALA A 1 95 ? 10.394 5.660 -0.993 1.00 80.00 95 ALA A O 1
ATOM 740 N N . ALA A 1 96 ? 10.214 5.863 1.238 1.00 87.12 96 ALA A N 1
ATOM 741 C CA . ALA A 1 96 ? 11.560 6.386 1.443 1.00 87.12 96 ALA A CA 1
ATOM 742 C C . ALA A 1 96 ? 12.650 5.365 1.082 1.00 87.12 96 ALA A C 1
ATOM 744 O O . ALA A 1 96 ? 13.635 5.738 0.442 1.00 87.12 96 ALA A O 1
ATOM 745 N N . THR A 1 97 ? 12.486 4.084 1.436 1.00 85.06 97 THR A N 1
ATOM 746 C CA . THR A 1 97 ? 13.472 3.047 1.086 1.00 85.06 97 THR A CA 1
ATOM 747 C C . THR A 1 97 ? 13.518 2.793 -0.418 1.00 85.06 97 THR A C 1
ATOM 749 O O . THR A 1 97 ? 14.611 2.740 -0.985 1.00 85.06 97 THR A O 1
ATOM 752 N N . MET A 1 98 ? 12.363 2.714 -1.088 1.00 82.44 98 MET A N 1
ATOM 753 C CA . MET A 1 98 ? 12.305 2.570 -2.549 1.00 82.44 98 MET A CA 1
ATOM 754 C C . MET A 1 98 ? 12.911 3.781 -3.268 1.00 82.44 98 MET A C 1
ATOM 756 O O . MET A 1 98 ? 13.736 3.608 -4.166 1.00 82.44 98 MET A O 1
ATOM 760 N N . GLY A 1 99 ? 12.558 5.003 -2.855 1.00 87.88 99 GLY A N 1
ATOM 761 C CA . GLY A 1 99 ? 13.106 6.229 -3.442 1.00 87.88 99 GLY A CA 1
ATOM 762 C C . GLY A 1 99 ? 14.619 6.349 -3.243 1.00 87.88 99 GLY A C 1
ATOM 763 O O . GLY A 1 99 ? 15.349 6.647 -4.189 1.00 87.88 99 GLY A O 1
ATOM 764 N N . GLY A 1 100 ? 15.107 6.045 -2.037 1.00 89.56 100 GLY A N 1
ATOM 765 C CA . GLY A 1 100 ? 16.535 6.044 -1.722 1.00 89.56 100 GLY A CA 1
ATOM 766 C C . GLY A 1 100 ? 17.323 5.030 -2.553 1.00 89.56 100 GLY A C 1
ATOM 767 O O . GLY A 1 100 ? 18.366 5.375 -3.110 1.00 89.56 100 GLY A O 1
ATOM 768 N N . ALA A 1 101 ? 16.803 3.809 -2.708 1.00 84.19 101 ALA A N 1
ATOM 769 C CA . ALA A 1 101 ? 17.425 2.789 -3.551 1.00 84.19 101 ALA A CA 1
ATOM 770 C C . ALA A 1 101 ? 17.510 3.234 -5.022 1.00 84.19 101 ALA A C 1
ATOM 772 O O . ALA A 1 101 ? 18.550 3.068 -5.661 1.00 84.19 101 ALA A O 1
ATOM 773 N N . HIS A 1 102 ? 16.454 3.864 -5.547 1.00 84.56 102 HIS A N 1
ATOM 774 C CA . HIS A 1 102 ? 16.438 4.347 -6.929 1.00 84.56 102 HIS A CA 1
ATOM 775 C C . HIS A 1 102 ? 17.445 5.477 -7.173 1.00 84.56 102 HIS A C 1
ATOM 777 O O . HIS A 1 102 ? 18.125 5.493 -8.202 1.00 84.56 102 HIS A O 1
ATOM 783 N N . LEU A 1 103 ? 17.574 6.400 -6.215 1.00 85.19 103 LEU A N 1
ATOM 784 C CA . LEU A 1 103 ? 18.573 7.470 -6.256 1.00 85.19 103 LEU A CA 1
ATOM 785 C C . LEU A 1 103 ? 19.999 6.914 -6.189 1.00 85.19 103 LEU A C 1
ATOM 787 O O . LEU A 1 103 ? 20.872 7.386 -6.918 1.00 85.19 103 LEU A O 1
ATOM 791 N N . LEU A 1 104 ? 20.227 5.881 -5.374 1.00 86.12 104 LEU A N 1
ATOM 792 C CA . LEU A 1 104 ? 21.518 5.202 -5.289 1.00 86.12 104 LEU A CA 1
ATOM 793 C C . LEU A 1 104 ? 21.887 4.532 -6.623 1.00 86.12 104 LEU A C 1
ATOM 795 O O . LEU A 1 104 ? 22.999 4.714 -7.115 1.00 86.12 104 LEU A O 1
ATOM 799 N N . GLN A 1 105 ? 20.940 3.822 -7.245 1.00 82.31 105 GLN A N 1
ATOM 800 C CA . GLN A 1 105 ? 21.115 3.200 -8.562 1.00 82.31 105 GLN A CA 1
ATOM 801 C C . GLN A 1 105 ? 21.456 4.251 -9.634 1.00 82.31 105 GLN A C 1
ATOM 803 O O . GLN A 1 105 ? 22.377 4.061 -10.431 1.00 82.31 105 GLN A O 1
ATOM 808 N N . ALA A 1 106 ? 20.743 5.383 -9.639 1.00 82.69 106 ALA A N 1
ATOM 809 C CA . ALA A 1 106 ? 20.971 6.477 -10.581 1.00 82.69 106 ALA A CA 1
ATOM 810 C C . ALA A 1 106 ? 22.348 7.140 -10.387 1.00 82.69 106 ALA A C 1
ATOM 812 O O . ALA A 1 106 ? 23.035 7.450 -11.365 1.00 82.69 106 ALA A O 1
ATOM 813 N N . ALA A 1 107 ? 22.779 7.322 -9.135 1.00 84.50 107 ALA A N 1
ATOM 814 C CA . ALA A 1 107 ? 24.109 7.830 -8.807 1.00 84.50 107 ALA A CA 1
ATOM 815 C C . ALA A 1 107 ? 25.216 6.849 -9.228 1.00 84.50 107 ALA A C 1
ATOM 817 O O . ALA A 1 107 ? 26.219 7.268 -9.811 1.00 84.50 107 ALA A O 1
ATOM 818 N N . TYR A 1 108 ? 25.010 5.548 -9.004 1.00 84.44 108 TYR A N 1
ATOM 819 C CA . TYR A 1 108 ? 25.934 4.497 -9.431 1.00 84.44 108 TYR A CA 1
ATOM 820 C C . TYR A 1 108 ? 26.107 4.478 -10.956 1.00 84.44 108 TYR A C 1
ATOM 822 O O . TYR A 1 108 ? 27.236 4.506 -11.444 1.00 84.44 108 TYR A O 1
ATOM 830 N N . TYR A 1 109 ? 25.009 4.535 -11.719 1.00 82.62 109 TYR A N 1
ATOM 831 C CA . TYR A 1 109 ? 25.056 4.613 -13.185 1.00 82.62 109 TYR A CA 1
ATOM 832 C C . TYR A 1 109 ? 25.807 5.850 -13.689 1.00 82.62 109 TYR A C 1
ATOM 834 O O . TYR A 1 109 ? 26.610 5.751 -14.618 1.00 82.62 109 TYR A O 1
ATOM 842 N N . ARG A 1 110 ? 25.581 7.007 -13.056 1.00 83.00 110 ARG A N 1
ATOM 843 C CA . ARG A 1 110 ? 26.256 8.266 -13.402 1.00 83.00 110 ARG A CA 1
ATOM 844 C C . ARG A 1 110 ? 27.759 8.230 -13.108 1.00 83.00 110 ARG A C 1
ATOM 846 O O . ARG A 1 110 ? 28.549 8.776 -13.879 1.00 83.00 110 ARG A O 1
ATOM 853 N N . CYS A 1 111 ? 28.163 7.575 -12.021 1.00 77.38 111 CYS A N 1
ATOM 854 C CA . CYS A 1 111 ? 29.573 7.356 -11.700 1.00 77.38 111 CYS A CA 1
ATOM 855 C C . CYS A 1 111 ? 30.228 6.383 -12.698 1.00 77.38 111 CYS A C 1
ATOM 857 O O . CYS A 1 111 ? 31.274 6.690 -13.270 1.00 77.38 111 CYS A O 1
ATOM 859 N N . ASN A 1 112 ? 29.559 5.265 -12.994 1.00 86.06 112 ASN A N 1
ATOM 860 C CA . ASN A 1 112 ? 30.046 4.250 -13.926 1.00 86.06 112 ASN A CA 1
ATOM 861 C C . ASN A 1 112 ? 30.238 4.802 -15.353 1.00 86.06 112 ASN A C 1
ATOM 863 O O . ASN A 1 112 ? 31.274 4.562 -15.970 1.00 86.06 112 ASN A O 1
ATOM 867 N N . SER A 1 113 ? 29.299 5.609 -15.870 1.00 72.19 113 SER A N 1
ATOM 868 C CA . SER A 1 113 ? 29.443 6.214 -17.207 1.00 72.19 113 SER A CA 1
ATOM 869 C C . SER A 1 113 ? 30.604 7.210 -17.291 1.00 72.19 113 SER A C 1
ATOM 871 O O . SER A 1 113 ? 31.237 7.325 -18.336 1.00 72.19 113 SER A O 1
ATOM 873 N N . SER A 1 114 ? 30.898 7.926 -16.202 1.00 69.12 114 SER A N 1
ATOM 874 C CA . SER A 1 114 ? 31.960 8.943 -16.163 1.00 69.12 114 SER A CA 1
ATOM 875 C C . SER A 1 114 ? 33.357 8.308 -16.165 1.00 69.12 114 SER A C 1
ATOM 877 O O . SER A 1 114 ? 34.266 8.809 -16.824 1.00 69.12 114 SER A O 1
ATOM 879 N N . VAL A 1 115 ? 33.510 7.161 -15.496 1.00 66.44 115 VAL A N 1
ATOM 880 C CA . VAL A 1 115 ? 34.736 6.347 -15.536 1.00 66.44 115 VAL A CA 1
ATOM 881 C C . VAL A 1 115 ? 34.943 5.719 -16.920 1.00 66.44 115 VAL A C 1
ATOM 883 O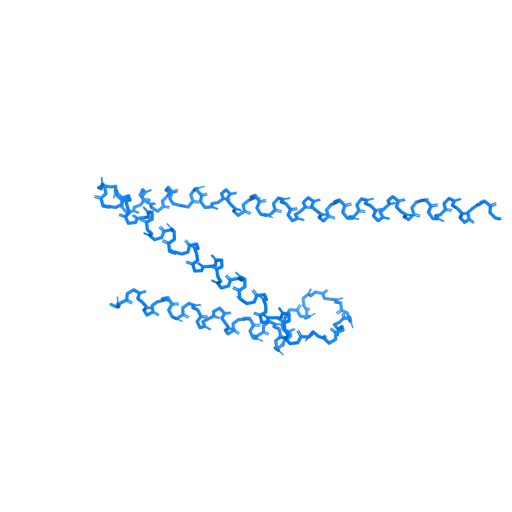 O . VAL A 1 115 ? 36.066 5.707 -17.418 1.00 66.44 115 VAL A O 1
ATOM 886 N N . LEU A 1 116 ? 33.873 5.267 -17.587 1.00 66.88 116 LEU A N 1
ATOM 887 C CA . LEU A 1 116 ? 33.957 4.667 -18.927 1.00 66.88 116 LEU A CA 1
ATOM 888 C C . LEU A 1 116 ? 34.376 5.677 -20.017 1.00 66.88 116 LEU A C 1
ATOM 890 O O . LEU A 1 116 ? 35.065 5.311 -20.967 1.00 66.88 116 LEU A O 1
ATOM 894 N N . VAL A 1 117 ? 33.977 6.949 -19.881 1.00 67.31 117 VAL A N 1
ATOM 895 C CA . VAL A 1 117 ? 34.376 8.038 -20.795 1.00 67.31 117 VAL A CA 1
ATOM 896 C C . VAL A 1 117 ? 35.834 8.449 -20.578 1.00 67.31 117 VAL A C 1
ATOM 898 O O . VAL A 1 117 ? 36.539 8.691 -21.553 1.00 67.31 117 VAL A O 1
ATOM 901 N N . LEU A 1 118 ? 36.314 8.472 -19.330 1.00 66.56 118 LEU A N 1
ATOM 902 C CA . LEU A 1 118 ? 37.731 8.719 -19.040 1.00 66.56 118 LEU A CA 1
ATOM 903 C C . LEU A 1 118 ? 38.633 7.571 -19.514 1.00 66.56 118 LEU A C 1
ATOM 905 O O . LEU A 1 118 ? 39.735 7.835 -19.979 1.00 66.56 118 LEU A O 1
ATOM 909 N N . ALA A 1 119 ? 38.163 6.321 -19.458 1.00 63.66 119 ALA A N 1
ATOM 910 C CA . ALA A 1 119 ? 38.917 5.166 -19.946 1.00 63.66 119 ALA A CA 1
ATOM 911 C C . ALA A 1 119 ? 39.053 5.126 -21.483 1.00 63.66 119 ALA A C 1
ATOM 913 O O . ALA A 1 119 ? 40.101 4.734 -21.967 1.00 63.66 119 ALA A O 1
ATOM 914 N N . ARG A 1 120 ? 38.039 5.572 -22.245 1.00 66.81 120 ARG A N 1
ATOM 915 C CA . ARG A 1 120 ? 38.089 5.669 -23.726 1.00 66.81 120 ARG A CA 1
ATOM 916 C C . ARG A 1 120 ? 38.812 6.908 -24.267 1.00 66.81 120 ARG A C 1
ATOM 918 O O . ARG A 1 120 ? 39.026 7.003 -25.467 1.00 66.81 120 ARG A O 1
ATOM 925 N N . GLY A 1 121 ? 39.097 7.894 -23.417 1.00 59.28 121 GLY A N 1
ATOM 926 C CA . GLY A 1 121 ? 39.796 9.126 -23.801 1.00 59.28 121 GLY A CA 1
ATOM 927 C C . GLY A 1 121 ? 41.317 9.064 -23.628 1.00 59.28 121 GLY A C 1
ATOM 928 O O . GLY A 1 121 ? 41.982 10.068 -23.862 1.00 59.28 121 GLY A O 1
ATOM 929 N N . ILE A 1 122 ? 41.847 7.926 -23.168 1.00 60.56 122 ILE A N 1
ATOM 930 C CA . ILE A 1 122 ? 43.283 7.676 -22.956 1.00 60.56 122 ILE A CA 1
ATOM 931 C C . ILE A 1 122 ? 43.870 6.795 -24.088 1.00 60.56 122 ILE A C 1
ATOM 933 O O . ILE A 1 122 ? 45.066 6.509 -24.077 1.00 60.56 122 ILE A O 1
ATOM 937 N N . ASP A 1 123 ? 43.057 6.444 -25.093 1.00 53.00 123 ASP A N 1
ATOM 938 C CA . ASP A 1 123 ? 43.452 5.692 -26.294 1.00 53.00 123 ASP A CA 1
ATOM 939 C C . ASP A 1 123 ? 43.769 6.619 -27.483 1.00 53.00 123 ASP A C 1
ATOM 941 O O . ASP A 1 123 ? 42.976 7.560 -27.736 1.00 53.00 123 ASP A O 1
#